Protein AF-A0A2K3K5U3-F1 (afdb_monomer_lite)

Structure (mmCIF, N/CA/C/O backbone):
data_AF-A0A2K3K5U3-F1
#
_entry.id   AF-A0A2K3K5U3-F1
#
loop_
_atom_site.group_PDB
_atom_site.id
_atom_site.type_symbol
_atom_site.label_atom_id
_atom_site.label_alt_id
_atom_site.label_comp_id
_atom_site.label_asym_id
_atom_site.label_entity_id
_atom_site.label_seq_id
_atom_site.pdbx_PDB_ins_code
_atom_site.Cartn_x
_atom_site.Cartn_y
_atom_site.Cartn_z
_atom_site.occupancy
_atom_site.B_iso_or_equiv
_atom_site.auth_seq_id
_atom_site.auth_comp_id
_atom_site.auth_asym_id
_atom_site.auth_atom_id
_atom_site.pdbx_PDB_model_num
ATOM 1 N N . MET A 1 1 ? -14.495 -1.065 22.291 1.00 51.66 1 MET A N 1
ATOM 2 C CA . MET A 1 1 ? -13.259 -1.262 21.498 1.00 51.66 1 MET A CA 1
ATOM 3 C C . MET A 1 1 ? -13.588 -2.193 20.324 1.00 51.66 1 MET A C 1
ATOM 5 O O . MET A 1 1 ? -12.904 -3.179 20.111 1.00 51.66 1 MET A O 1
ATOM 9 N N . GLU A 1 2 ? -14.677 -1.893 19.602 1.00 59.09 2 GLU A N 1
ATOM 10 C CA . GLU A 1 2 ? -15.268 -2.735 18.539 1.00 59.09 2 GLU A CA 1
ATOM 11 C C . GLU A 1 2 ? -15.190 -2.066 17.150 1.00 59.09 2 GLU A C 1
ATOM 13 O O . GLU A 1 2 ? -15.589 -2.660 16.158 1.00 59.09 2 GLU A O 1
ATOM 18 N N . GLU A 1 3 ? -14.649 -0.845 17.063 1.00 80.06 3 GLU A N 1
ATOM 19 C CA . GLU A 1 3 ? -14.572 -0.056 15.818 1.00 80.06 3 GLU A CA 1
ATOM 20 C C . GLU A 1 3 ? -13.225 -0.186 15.090 1.00 80.06 3 GLU A C 1
ATOM 22 O O . GLU A 1 3 ? -13.061 0.317 13.982 1.00 80.06 3 GLU A O 1
ATOM 27 N N . LEU A 1 4 ? -12.247 -0.867 15.694 1.00 86.62 4 LEU A N 1
ATOM 28 C CA . LEU A 1 4 ? -10.955 -1.134 15.067 1.00 86.62 4 LEU A CA 1
ATOM 29 C C . LEU A 1 4 ? -10.962 -2.536 14.470 1.00 86.62 4 LEU A C 1
ATOM 31 O O . LEU A 1 4 ? -11.071 -3.529 15.188 1.00 86.62 4 LEU A O 1
ATOM 35 N N . LYS A 1 5 ? -10.814 -2.606 13.148 1.00 89.44 5 LYS A N 1
ATOM 36 C CA . LYS A 1 5 ? -10.740 -3.857 12.398 1.00 89.44 5 LYS A CA 1
ATOM 37 C C . LYS A 1 5 ? -9.334 -4.045 11.845 1.00 89.44 5 LYS A C 1
ATOM 39 O O . LYS A 1 5 ? -8.838 -3.204 11.100 1.00 89.44 5 LYS A O 1
ATOM 44 N N . VAL A 1 6 ? -8.724 -5.185 12.153 1.00 90.38 6 VAL A N 1
ATOM 45 C CA . VAL A 1 6 ? -7.512 -5.641 11.462 1.00 90.38 6 VAL A CA 1
ATOM 46 C C . VAL A 1 6 ? -7.944 -6.359 10.187 1.00 90.38 6 VAL A C 1
ATOM 48 O O . VAL A 1 6 ? -8.803 -7.239 10.233 1.00 90.38 6 VAL A O 1
ATOM 51 N N . SER A 1 7 ? -7.384 -5.957 9.048 1.00 88.19 7 SER A N 1
ATOM 52 C CA . SER A 1 7 ? -7.677 -6.558 7.745 1.00 88.19 7 SER A CA 1
ATOM 53 C C . SER A 1 7 ? -6.377 -6.974 7.069 1.00 88.19 7 SER A C 1
ATOM 55 O O . SER A 1 7 ? -5.456 -6.170 6.961 1.00 88.19 7 SER A O 1
ATOM 57 N N . GLU A 1 8 ? -6.318 -8.216 6.594 1.00 88.88 8 GLU A N 1
ATOM 58 C CA . GLU A 1 8 ? -5.236 -8.683 5.727 1.00 88.88 8 GLU A CA 1
ATOM 59 C C . GLU A 1 8 ? -5.571 -8.344 4.273 1.00 88.88 8 GLU A C 1
ATOM 61 O O . GLU A 1 8 ? -6.679 -8.612 3.802 1.00 88.88 8 GLU A O 1
ATOM 66 N N . ALA A 1 9 ? -4.621 -7.747 3.552 1.00 86.06 9 ALA A N 1
ATOM 67 C CA . ALA A 1 9 ? -4.808 -7.367 2.157 1.00 86.06 9 ALA A CA 1
ATOM 68 C C . ALA A 1 9 ? -3.535 -7.591 1.341 1.00 86.06 9 ALA A C 1
ATOM 70 O O . ALA A 1 9 ? -2.438 -7.219 1.748 1.00 86.06 9 ALA A O 1
ATOM 71 N N . SER A 1 10 ? -3.700 -8.161 0.147 1.00 87.56 10 SER A N 1
ATOM 72 C CA . SER A 1 10 ? -2.634 -8.234 -0.853 1.00 87.56 10 SER A CA 1
ATOM 73 C C . SER A 1 10 ? -2.652 -6.964 -1.698 1.00 87.56 10 SER A C 1
ATOM 75 O O . SER A 1 10 ? -3.588 -6.739 -2.464 1.00 87.56 10 SER A O 1
ATOM 77 N N . LEU A 1 11 ? -1.622 -6.133 -1.552 1.00 88.1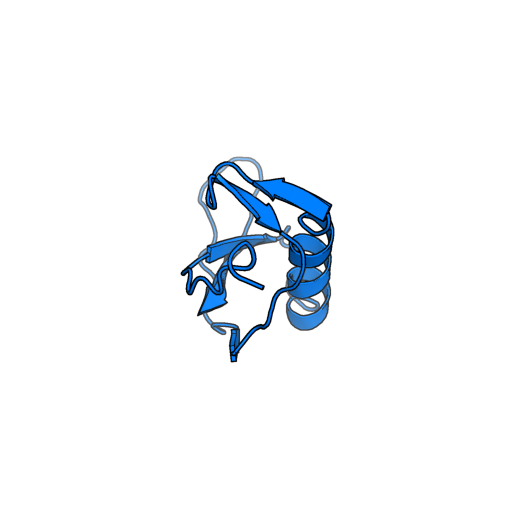9 11 LEU A N 1
ATOM 78 C CA . LEU A 1 11 ? -1.505 -4.842 -2.235 1.00 88.19 11 LEU A CA 1
ATOM 79 C C . LEU A 1 11 ? -0.365 -4.857 -3.257 1.00 88.19 11 LEU A C 1
ATOM 81 O O . LEU A 1 11 ? 0.602 -5.606 -3.126 1.00 88.19 11 LEU A O 1
ATOM 85 N N . ILE A 1 12 ? -0.462 -3.990 -4.266 1.00 89.06 12 ILE A N 1
ATOM 86 C CA . ILE A 1 12 ? 0.614 -3.743 -5.231 1.00 89.06 12 ILE A CA 1
ATOM 87 C C . ILE A 1 12 ? 1.014 -2.277 -5.126 1.00 89.06 12 ILE A C 1
ATOM 89 O O . ILE A 1 12 ? 0.194 -1.394 -5.369 1.00 89.06 12 ILE A O 1
ATOM 93 N N . VAL A 1 13 ? 2.276 -2.017 -4.791 1.00 88.50 13 VAL A N 1
ATOM 94 C CA . VAL A 1 13 ? 2.831 -0.659 -4.741 1.00 88.50 13 VAL A CA 1
ATOM 95 C C . VAL A 1 13 ? 3.612 -0.393 -6.016 1.00 88.50 13 VAL A C 1
ATOM 97 O O . VAL A 1 13 ? 4.556 -1.115 -6.339 1.00 88.50 13 VAL A O 1
ATOM 100 N N . TYR A 1 14 ? 3.230 0.651 -6.744 1.00 87.88 14 TYR A N 1
ATOM 101 C CA . TYR A 1 14 ? 3.920 1.058 -7.962 1.00 87.88 14 TYR A CA 1
ATOM 102 C C . TYR A 1 14 ? 5.019 2.058 -7.642 1.00 87.88 14 TYR A C 1
ATOM 104 O O . TYR A 1 14 ? 4.762 3.144 -7.132 1.00 87.88 14 TYR A O 1
ATOM 112 N N . ILE A 1 15 ? 6.255 1.695 -7.975 1.00 87.75 15 ILE A N 1
ATOM 113 C CA . ILE A 1 15 ? 7.430 2.516 -7.699 1.00 87.75 15 ILE A CA 1
ATOM 114 C C . ILE A 1 15 ? 8.083 2.918 -9.016 1.00 87.75 15 ILE A C 1
ATOM 116 O O . ILE A 1 15 ? 8.167 2.143 -9.974 1.00 87.75 15 ILE A O 1
ATOM 120 N N . HIS A 1 16 ? 8.541 4.166 -9.061 1.00 86.75 16 HIS A N 1
ATOM 121 C CA . HIS A 1 16 ? 9.265 4.685 -10.209 1.00 86.75 16 HIS A CA 1
ATOM 122 C C . HIS A 1 16 ? 10.639 3.984 -10.345 1.00 86.75 16 HIS A C 1
ATOM 124 O O . HIS A 1 16 ? 11.346 3.843 -9.343 1.00 86.75 16 HIS A O 1
ATOM 130 N N . PRO A 1 17 ? 11.090 3.595 -11.555 1.00 85.06 17 PRO A N 1
ATOM 131 C CA . PRO A 1 17 ? 12.322 2.830 -11.778 1.00 85.06 17 PRO A CA 1
ATOM 132 C C . PRO A 1 17 ? 13.590 3.471 -11.216 1.00 85.06 17 PRO A C 1
ATOM 134 O O . PRO A 1 17 ? 14.502 2.754 -10.801 1.00 85.06 17 PRO A O 1
ATOM 137 N N . SER A 1 18 ? 13.636 4.806 -11.130 1.00 87.12 18 SER A N 1
ATOM 138 C CA . SER A 1 18 ? 14.754 5.531 -10.501 1.00 87.12 18 SER A CA 1
ATOM 139 C C . SER A 1 18 ? 14.972 5.158 -9.031 1.00 87.12 18 SER A C 1
ATOM 141 O O . SER A 1 18 ? 16.059 5.363 -8.499 1.00 87.12 18 SER A O 1
ATOM 143 N N . LYS A 1 19 ? 13.954 4.592 -8.380 1.00 86.56 19 LYS A N 1
ATOM 144 C CA . LYS A 1 19 ? 13.977 4.179 -6.981 1.00 86.56 19 LYS A CA 1
ATOM 145 C C . LYS A 1 19 ? 14.039 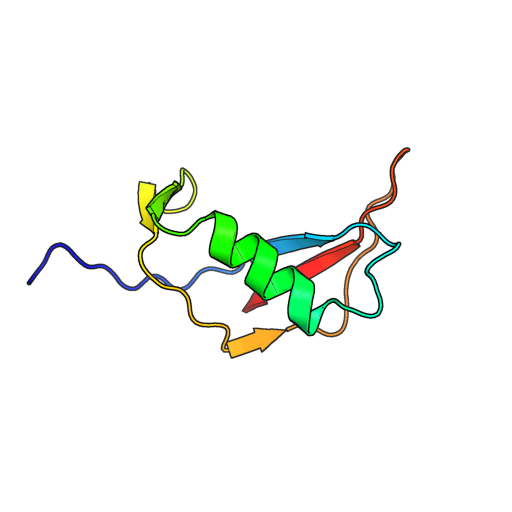2.658 -6.781 1.00 86.56 19 LYS A C 1
ATOM 147 O O . LYS A 1 19 ? 13.858 2.159 -5.675 1.00 86.56 19 LYS A O 1
ATOM 152 N N . SER A 1 20 ? 14.350 1.906 -7.835 1.00 81.75 20 SER A N 1
ATOM 153 C CA . SER A 1 20 ? 14.487 0.437 -7.809 1.00 81.75 20 SER A CA 1
ATOM 154 C C . SER A 1 20 ? 15.473 -0.098 -6.767 1.00 81.75 20 SER A C 1
ATOM 156 O O . SER A 1 20 ? 15.240 -1.157 -6.191 1.00 81.75 20 SER A O 1
ATOM 158 N N . ASN A 1 21 ? 16.527 0.651 -6.441 1.00 85.12 21 ASN A N 1
ATOM 159 C CA . ASN A 1 21 ? 17.481 0.256 -5.400 1.00 85.12 21 ASN A CA 1
ATOM 160 C C . ASN A 1 21 ? 17.024 0.607 -3.970 1.00 85.12 21 ASN A C 1
ATOM 162 O O . ASN A 1 21 ? 17.709 0.258 -3.012 1.00 85.12 21 ASN A O 1
ATOM 166 N N . GLN A 1 22 ? 15.898 1.311 -3.806 1.00 85.94 22 GLN A N 1
ATOM 167 C CA . GLN A 1 22 ? 15.411 1.825 -2.518 1.00 85.94 22 GLN A CA 1
ATOM 168 C C . GLN A 1 22 ? 14.012 1.310 -2.153 1.00 85.94 22 GLN A C 1
ATOM 170 O O . GLN A 1 22 ? 13.351 1.875 -1.287 1.00 85.94 22 GLN A O 1
ATOM 175 N N . VAL A 1 23 ? 13.582 0.190 -2.743 1.00 85.25 23 VAL A N 1
ATOM 176 C CA . VAL A 1 23 ? 12.250 -0.411 -2.528 1.00 85.25 23 VAL A CA 1
ATOM 177 C C . VAL A 1 23 ? 11.904 -0.590 -1.050 1.00 85.25 23 VAL A C 1
ATOM 179 O O . VAL A 1 23 ? 10.790 -0.282 -0.643 1.00 85.25 23 VAL A O 1
ATOM 182 N N . SER A 1 24 ? 12.862 -1.024 -0.227 1.00 85.19 24 SER A N 1
ATOM 183 C CA . SER A 1 24 ? 12.655 -1.204 1.216 1.00 85.19 24 SER A CA 1
ATOM 184 C C . SER A 1 24 ? 12.327 0.091 1.966 1.00 85.19 24 SER A C 1
ATOM 186 O O . SER A 1 24 ? 11.757 0.026 3.048 1.00 85.19 24 SER A O 1
ATOM 188 N N . LYS A 1 25 ? 12.675 1.256 1.409 1.00 87.56 25 LYS A N 1
ATOM 189 C CA . LYS A 1 25 ? 12.357 2.578 1.965 1.00 87.56 25 LYS A CA 1
ATOM 190 C C . LYS A 1 25 ? 11.133 3.198 1.302 1.00 87.56 25 LYS A C 1
ATOM 192 O O . LYS A 1 25 ? 10.315 3.804 1.986 1.00 87.56 25 LYS A O 1
ATOM 197 N N . ASP A 1 26 ? 11.002 3.051 -0.013 1.00 88.88 26 ASP A N 1
ATOM 198 C CA . ASP A 1 26 ? 9.888 3.649 -0.743 1.00 88.88 26 ASP A CA 1
ATOM 199 C C . ASP A 1 26 ? 8.562 2.935 -0.485 1.00 88.88 26 ASP A C 1
ATOM 201 O O . ASP A 1 26 ? 7.552 3.618 -0.379 1.00 88.88 26 ASP A O 1
ATOM 205 N N . VAL A 1 27 ? 8.537 1.609 -0.290 1.00 89.31 27 VAL A N 1
ATOM 206 C CA . VAL A 1 27 ? 7.282 0.910 0.043 1.00 89.31 27 VAL A CA 1
ATOM 207 C C . VAL A 1 27 ? 6.669 1.433 1.351 1.00 89.31 27 VAL A C 1
ATOM 209 O O . VAL A 1 27 ? 5.521 1.876 1.309 1.00 89.31 27 VAL A O 1
ATOM 212 N N . PRO A 1 28 ? 7.386 1.465 2.496 1.00 89.88 28 PRO A N 1
ATOM 213 C CA . PRO A 1 28 ? 6.843 2.064 3.715 1.00 89.88 28 PRO A CA 1
ATOM 214 C C . PRO A 1 28 ? 6.475 3.535 3.540 1.00 89.88 28 PRO A C 1
ATOM 216 O O . PRO A 1 28 ? 5.516 3.998 4.147 1.00 89.88 28 PRO A O 1
ATOM 219 N N . ARG A 1 29 ? 7.204 4.290 2.708 1.00 91.19 29 ARG A N 1
ATOM 220 C CA . ARG A 1 29 ? 6.894 5.701 2.437 1.00 91.19 29 ARG A CA 1
ATOM 221 C C . ARG A 1 29 ? 5.549 5.860 1.730 1.00 91.19 29 ARG A C 1
ATOM 223 O O . ARG A 1 29 ? 4.763 6.706 2.145 1.00 91.19 29 ARG A O 1
ATOM 230 N N . GLU A 1 30 ? 5.278 5.043 0.716 1.00 89.88 30 GLU A N 1
ATOM 231 C CA . GLU A 1 30 ? 3.985 5.029 0.026 1.00 89.88 30 GLU A CA 1
ATOM 232 C C . GLU A 1 30 ? 2.866 4.549 0.963 1.00 89.88 30 GLU A C 1
ATOM 234 O O . GLU A 1 30 ? 1.831 5.199 1.059 1.00 89.88 30 GLU A O 1
ATOM 239 N N . LEU A 1 31 ? 3.081 3.490 1.752 1.00 90.69 31 LEU A N 1
ATOM 240 C CA . LEU A 1 31 ? 2.081 3.023 2.726 1.00 90.69 31 LEU A CA 1
ATOM 241 C C . LEU A 1 31 ? 1.803 4.046 3.832 1.00 90.69 31 LEU A C 1
ATOM 243 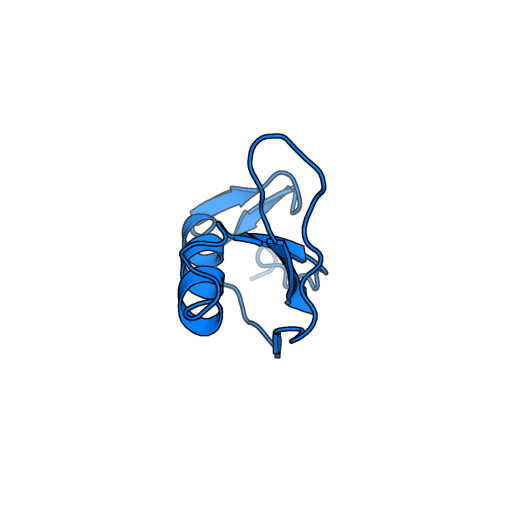O O . LEU A 1 31 ? 0.662 4.223 4.246 1.00 90.69 31 LEU A O 1
ATOM 247 N N . SER A 1 32 ? 2.827 4.774 4.274 1.00 92.44 32 SER A N 1
ATOM 248 C CA . SER A 1 32 ? 2.669 5.838 5.269 1.00 92.44 32 SER A CA 1
ATOM 249 C C . SER A 1 32 ? 1.842 7.006 4.741 1.00 92.44 32 SER A C 1
ATOM 251 O O . SER A 1 32 ? 1.223 7.701 5.538 1.00 92.44 32 SER A O 1
ATOM 253 N N . SER A 1 33 ? 1.788 7.212 3.420 1.00 91.75 33 SER A N 1
ATOM 254 C CA . SER A 1 33 ? 0.916 8.230 2.822 1.00 91.75 33 SER A CA 1
ATOM 255 C C . SER A 1 33 ? -0.574 7.885 2.923 1.00 91.75 33 SER A C 1
ATOM 257 O O . SER A 1 33 ? -1.406 8.782 2.850 1.00 91.75 33 SER A O 1
ATOM 259 N N . LEU A 1 34 ? -0.911 6.607 3.138 1.00 90.75 34 LEU A N 1
ATOM 260 C CA . LEU A 1 34 ? -2.287 6.147 3.344 1.00 90.75 34 LEU A CA 1
ATOM 261 C C . LEU A 1 34 ? -2.751 6.306 4.799 1.00 90.75 34 LEU A C 1
ATOM 263 O O . LEU A 1 34 ? -3.952 6.258 5.060 1.00 90.75 34 LEU A O 1
ATOM 267 N N . LEU A 1 35 ? -1.826 6.492 5.749 1.00 94.06 35 LEU A N 1
ATOM 268 C CA . LEU A 1 35 ? -2.168 6.656 7.162 1.00 94.06 35 LEU A CA 1
ATOM 269 C C . LEU A 1 35 ? -3.027 7.906 7.378 1.00 94.06 35 LEU A C 1
ATOM 271 O O . LEU A 1 35 ? -2.806 8.952 6.769 1.00 94.06 35 LEU A O 1
ATOM 275 N N . PHE A 1 36 ? -4.008 7.781 8.268 1.00 94.38 36 PHE A N 1
ATOM 276 C CA . PHE A 1 36 ? -4.995 8.807 8.614 1.00 94.38 36 PHE A CA 1
ATOM 277 C C . PHE A 1 36 ? -5.818 9.325 7.425 1.00 94.38 36 PHE A C 1
ATOM 279 O O . PHE A 1 36 ? -6.469 10.362 7.531 1.00 94.38 36 PHE A O 1
ATOM 286 N N . THR A 1 37 ? -5.826 8.586 6.313 1.00 94.19 37 THR A N 1
ATOM 287 C CA . THR A 1 37 ? -6.627 8.882 5.125 1.00 94.19 37 THR A CA 1
ATOM 288 C C . THR A 1 37 ? -7.678 7.792 4.939 1.00 94.19 37 THR A C 1
ATOM 290 O O . THR A 1 37 ? -7.445 6.622 5.258 1.00 94.19 37 THR A O 1
ATOM 293 N N . TYR A 1 38 ? -8.859 8.174 4.450 1.00 92.88 38 TYR A N 1
ATOM 294 C CA . TYR A 1 38 ? -9.884 7.210 4.060 1.00 92.88 38 TYR A CA 1
ATOM 295 C C . TYR A 1 38 ? -9.442 6.475 2.792 1.00 92.88 38 TYR A C 1
ATOM 297 O O . TYR A 1 38 ? -9.028 7.097 1.815 1.00 92.88 38 TYR A O 1
ATOM 305 N N . SER A 1 39 ? -9.505 5.149 2.825 1.00 91.12 39 SER A N 1
ATOM 306 C CA . SER A 1 39 ? -9.130 4.293 1.709 1.00 91.12 39 SER A CA 1
ATOM 307 C C . SER A 1 39 ? -10.350 3.558 1.180 1.00 91.12 39 SER A C 1
ATOM 309 O O . SER A 1 39 ? -10.945 2.756 1.896 1.00 91.12 39 SER A O 1
ATOM 311 N N . ASP A 1 40 ? -10.645 3.746 -0.105 1.00 91.00 40 ASP A N 1
ATOM 312 C CA . ASP A 1 40 ? -11.732 3.036 -0.791 1.00 91.00 40 ASP A CA 1
ATOM 313 C C . ASP A 1 40 ? -11.529 1.510 -0.792 1.00 91.00 40 ASP A C 1
ATOM 315 O O . ASP A 1 40 ? -12.487 0.748 -0.863 1.00 91.00 40 ASP A O 1
ATOM 319 N N . ILE A 1 41 ? -10.277 1.044 -0.684 1.00 88.81 41 ILE A N 1
ATOM 320 C CA . ILE A 1 41 ? -9.938 -0.388 -0.630 1.00 88.81 41 ILE A CA 1
ATOM 321 C C . ILE A 1 41 ? -10.444 -1.016 0.674 1.00 88.81 41 ILE A C 1
ATOM 323 O O . ILE A 1 41 ? -10.877 -2.168 0.685 1.00 88.81 41 ILE A O 1
ATOM 327 N N . PHE A 1 42 ? -10.368 -0.264 1.773 1.00 88.75 42 PHE A N 1
ATOM 328 C CA . PHE A 1 42 ? -10.727 -0.729 3.111 1.00 88.75 42 PHE A CA 1
ATOM 329 C C . PHE A 1 42 ? -12.080 -0.197 3.592 1.00 88.75 42 PHE A C 1
ATOM 331 O O . PHE A 1 42 ? -12.492 -0.562 4.694 1.00 88.75 42 PHE A O 1
ATOM 338 N N . ASP A 1 43 ? -12.730 0.673 2.810 1.00 91.00 43 ASP A N 1
ATOM 339 C CA . ASP A 1 43 ? -13.963 1.387 3.172 1.00 91.00 43 ASP A CA 1
ATOM 340 C C . ASP A 1 43 ? -13.866 2.036 4.571 1.00 91.00 43 ASP A C 1
ATOM 342 O O . ASP A 1 43 ? -14.785 2.012 5.387 1.00 91.00 43 ASP A O 1
ATOM 346 N N . SER A 1 44 ? -12.671 2.521 4.919 1.00 91.44 44 SER A N 1
ATOM 347 C CA . SER A 1 44 ? -12.352 3.020 6.259 1.00 91.44 44 SER A CA 1
ATOM 348 C C . SER A 1 44 ? -11.042 3.808 6.280 1.00 91.44 44 SER A C 1
ATOM 350 O O . SER A 1 44 ? -10.304 3.876 5.294 1.00 91.44 44 SER A O 1
ATOM 352 N N . VAL A 1 45 ? -10.758 4.441 7.420 1.00 93.62 45 VAL A N 1
ATOM 353 C CA . VAL A 1 45 ? -9.514 5.183 7.649 1.00 93.62 45 VAL A CA 1
ATOM 354 C C . VAL A 1 45 ? -8.412 4.231 8.102 1.00 93.62 45 VAL A C 1
ATOM 356 O O . VAL A 1 45 ? -8.578 3.492 9.072 1.00 93.62 45 VAL A O 1
ATOM 359 N N . VAL A 1 46 ? -7.258 4.282 7.434 1.00 93.75 46 VAL A N 1
ATOM 360 C CA . VAL A 1 46 ? -6.099 3.453 7.793 1.00 93.75 46 VAL A CA 1
ATOM 361 C C . VAL A 1 46 ? -5.348 4.099 8.956 1.00 93.75 46 VAL A C 1
ATOM 363 O O . VAL A 1 46 ? -4.903 5.238 8.854 1.00 93.75 46 VAL A O 1
ATOM 366 N N . LEU A 1 47 ? -5.177 3.381 10.067 1.00 94.06 47 LEU A N 1
ATOM 367 C CA . LEU A 1 47 ? -4.511 3.913 11.270 1.00 94.06 47 LEU A CA 1
ATOM 368 C C . LEU A 1 47 ? -3.103 3.362 11.486 1.00 94.06 47 LEU A C 1
ATOM 370 O O . LEU A 1 47 ? -2.246 4.041 12.044 1.00 94.06 47 LEU A O 1
ATOM 374 N N . ALA A 1 48 ? -2.872 2.128 11.057 1.00 93.25 48 ALA A N 1
ATOM 375 C CA . ALA A 1 48 ? -1.593 1.452 11.155 1.00 93.25 48 ALA A CA 1
ATOM 376 C C . ALA A 1 48 ? -1.490 0.416 10.037 1.00 93.25 48 ALA A C 1
ATOM 378 O O . ALA A 1 48 ? -2.504 -0.057 9.520 1.00 93.25 48 ALA A O 1
ATOM 379 N N . TYR A 1 49 ? -0.262 0.057 9.690 1.00 91.75 49 TYR A N 1
ATOM 380 C CA . TYR A 1 49 ? 0.027 -1.057 8.804 1.00 91.75 49 TYR A CA 1
ATOM 381 C C . TYR A 1 49 ? 1.191 -1.858 9.379 1.00 91.75 49 TYR A C 1
ATOM 383 O O . TYR A 1 49 ? 2.038 -1.314 10.090 1.00 91.75 49 TYR A O 1
ATOM 391 N N . ASP A 1 50 ? 1.236 -3.135 9.028 1.00 90.06 50 ASP A N 1
ATOM 392 C CA . ASP A 1 50 ? 2.392 -3.996 9.233 1.00 90.06 50 ASP A CA 1
ATOM 393 C C . ASP A 1 50 ? 2.695 -4.720 7.918 1.00 90.06 50 ASP A C 1
ATOM 395 O O . ASP A 1 50 ? 1.784 -5.014 7.141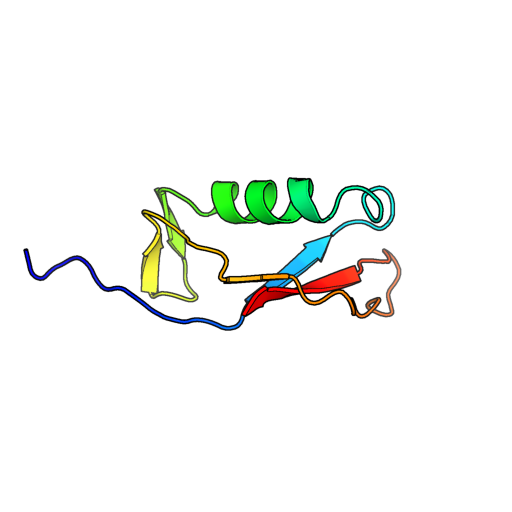 1.00 90.06 50 ASP A O 1
ATOM 399 N N . ILE A 1 51 ? 3.975 -4.942 7.630 1.00 85.88 51 ILE A N 1
ATOM 400 C CA . ILE A 1 51 ? 4.435 -5.550 6.380 1.00 85.88 51 ILE A CA 1
ATOM 401 C C . ILE A 1 51 ? 5.172 -6.834 6.733 1.00 85.88 51 ILE A C 1
ATOM 403 O O . ILE A 1 51 ? 6.320 -6.798 7.174 1.00 85.88 51 ILE A O 1
ATOM 407 N N . ASN A 1 52 ? 4.541 -7.974 6.464 1.00 77.19 52 ASN A N 1
ATOM 408 C CA . ASN A 1 52 ? 5.135 -9.275 6.759 1.00 77.19 52 ASN A CA 1
ATOM 409 C C . ASN A 1 52 ? 6.280 -9.609 5.796 1.00 77.19 52 ASN A C 1
ATOM 411 O O . ASN A 1 52 ? 7.306 -10.160 6.200 1.00 77.19 52 ASN A O 1
ATOM 415 N N . SER A 1 53 ? 6.127 -9.299 4.501 1.00 70.56 53 SER A N 1
ATOM 416 C CA . SER A 1 53 ? 7.188 -9.534 3.518 1.00 70.56 53 SER A CA 1
ATOM 417 C C . SER A 1 53 ? 7.061 -8.678 2.256 1.00 70.56 53 SER A C 1
ATOM 419 O O . SER A 1 53 ? 5.970 -8.415 1.754 1.00 70.56 53 SER A O 1
ATOM 421 N N . LEU A 1 54 ? 8.210 -8.287 1.697 1.00 70.62 54 LEU A N 1
ATOM 422 C CA . LEU A 1 54 ? 8.297 -7.671 0.372 1.00 70.62 54 LEU A CA 1
ATOM 423 C C . LEU A 1 54 ? 8.664 -8.747 -0.652 1.00 70.62 54 LEU A C 1
ATOM 425 O O . LEU A 1 54 ? 9.720 -9.378 -0.535 1.00 70.62 54 LEU A O 1
ATOM 429 N N . TYR A 1 55 ? 7.842 -8.949 -1.685 1.00 66.62 55 TYR A N 1
ATOM 430 C CA . TYR A 1 55 ? 8.250 -9.821 -2.786 1.00 66.62 55 TYR A CA 1
ATOM 431 C C . TYR A 1 55 ? 9.419 -9.192 -3.552 1.00 66.62 55 TYR A C 1
ATOM 433 O O . TYR A 1 55 ? 9.308 -8.098 -4.101 1.00 66.62 55 TYR A O 1
ATOM 441 N N . LYS A 1 56 ? 10.534 -9.930 -3.657 1.00 63.50 56 LYS A N 1
ATOM 442 C CA . LYS A 1 56 ? 11.700 -9.546 -4.478 1.00 63.50 56 LYS A CA 1
ATOM 443 C C . LYS A 1 56 ? 11.369 -9.409 -5.969 1.00 63.50 56 LYS A C 1
ATOM 445 O O . LYS A 1 56 ? 12.077 -8.711 -6.687 1.00 63.50 56 LYS A O 1
ATOM 450 N N . CYS A 1 57 ? 10.325 -10.089 -6.443 1.00 61.91 57 CYS A N 1
ATOM 451 C CA . CYS A 1 57 ? 9.917 -10.065 -7.842 1.00 61.91 57 CYS A CA 1
ATOM 452 C C . CYS A 1 57 ? 8.884 -8.959 -8.071 1.00 61.91 57 CYS A C 1
ATOM 454 O O . CYS A 1 57 ? 7.698 -9.141 -7.791 1.00 61.91 57 CYS A O 1
ATOM 456 N N . ALA A 1 58 ? 9.348 -7.831 -8.604 1.00 69.12 58 ALA A N 1
ATOM 457 C CA . ALA A 1 58 ? 8.483 -6.777 -9.101 1.00 69.12 58 ALA A CA 1
ATOM 458 C C . ALA A 1 58 ? 8.237 -6.927 -10.605 1.00 69.12 58 ALA A C 1
ATOM 460 O O . ALA A 1 58 ? 9.154 -7.248 -11.363 1.00 69.12 58 ALA A O 1
ATOM 461 N N . LYS A 1 59 ? 7.003 -6.682 -11.053 1.00 75.06 59 LYS A N 1
ATOM 462 C CA . LYS A 1 59 ? 6.657 -6.713 -12.481 1.00 75.06 59 LYS A CA 1
ATOM 463 C C . LYS A 1 59 ? 6.718 -5.299 -13.046 1.00 75.06 59 LYS A C 1
ATOM 465 O O . LYS A 1 59 ? 6.043 -4.410 -12.534 1.00 75.06 59 LYS A O 1
ATOM 470 N N . ILE A 1 60 ? 7.502 -5.091 -14.103 1.00 77.75 60 ILE A N 1
ATOM 471 C CA . ILE A 1 60 ? 7.493 -3.825 -14.845 1.00 77.75 60 ILE A CA 1
ATOM 472 C C . ILE A 1 60 ? 6.185 -3.750 -15.635 1.00 77.75 60 ILE A C 1
ATOM 474 O O . ILE A 1 60 ? 5.850 -4.675 -16.380 1.00 77.75 60 ILE A O 1
ATOM 478 N N . LEU A 1 61 ? 5.438 -2.664 -15.453 1.00 75.12 61 LEU A N 1
ATOM 479 C CA . LEU A 1 61 ? 4.250 -2.385 -16.244 1.00 75.12 61 LEU A CA 1
ATOM 480 C C . LEU A 1 61 ? 4.664 -1.871 -17.631 1.00 75.12 61 LEU A C 1
ATOM 482 O O . LEU A 1 61 ? 5.435 -0.911 -17.713 1.00 75.12 61 LEU A O 1
ATOM 486 N N . PRO A 1 62 ? 4.161 -2.474 -18.722 1.00 67.00 62 PRO A N 1
ATOM 487 C CA . PRO A 1 62 ? 4.378 -1.944 -20.060 1.00 67.00 62 PRO A CA 1
ATOM 488 C C . PRO A 1 62 ? 3.577 -0.643 -20.232 1.00 67.00 62 PRO A C 1
ATOM 490 O O . PRO A 1 62 ? 2.362 -0.630 -20.045 1.00 67.00 62 PRO A O 1
ATOM 493 N N . GLY A 1 63 ? 4.250 0.456 -20.574 1.00 69.94 63 GLY A N 1
ATOM 494 C CA . GLY A 1 63 ? 3.628 1.771 -20.747 1.00 69.94 63 GLY A CA 1
ATOM 495 C C . GLY A 1 63 ? 4.643 2.868 -21.077 1.00 69.94 63 GLY A C 1
ATOM 496 O O . GLY A 1 63 ? 5.847 2.621 -21.086 1.00 69.94 63 GLY A O 1
ATOM 497 N N . VAL A 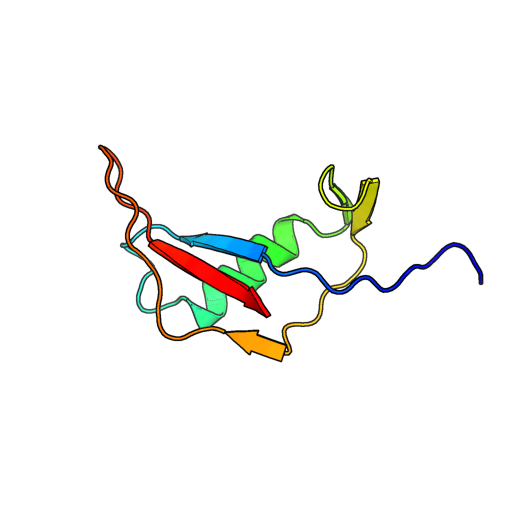1 64 ? 4.149 4.082 -21.351 1.00 71.62 64 VAL A N 1
ATOM 498 C CA . VAL A 1 64 ? 4.982 5.255 -21.701 1.00 71.62 64 VAL A CA 1
ATOM 499 C C . VAL A 1 64 ? 5.868 5.683 -20.524 1.00 71.62 64 VAL A C 1
ATOM 501 O O . VAL A 1 64 ? 7.035 6.009 -20.718 1.00 71.62 64 VAL A O 1
ATOM 504 N N . CYS A 1 65 ? 5.332 5.620 -19.302 1.00 73.56 65 CYS A N 1
ATOM 505 C CA . CYS A 1 65 ? 6.089 5.815 -18.069 1.00 73.56 65 CYS A CA 1
ATOM 506 C C . CYS A 1 65 ? 6.297 4.449 -17.404 1.00 73.56 65 CYS A C 1
ATOM 508 O O . CYS A 1 65 ? 5.330 3.890 -16.878 1.00 73.56 65 CYS A O 1
ATOM 510 N N . PRO A 1 66 ? 7.514 3.883 -17.427 1.00 78.06 66 PRO A N 1
ATOM 511 C CA . PRO A 1 66 ? 7.764 2.607 -16.782 1.00 78.06 66 PRO A CA 1
ATOM 512 C C . PRO A 1 66 ? 7.597 2.771 -15.270 1.00 78.06 66 PRO A C 1
ATOM 514 O O . PRO A 1 66 ? 8.193 3.658 -14.672 1.00 78.06 66 PRO A O 1
ATOM 517 N N . TYR A 1 67 ? 6.804 1.899 -14.658 1.00 85.00 67 TYR A N 1
ATOM 518 C CA . TYR A 1 67 ? 6.736 1.684 -13.213 1.00 85.00 67 TYR A CA 1
ATOM 519 C C . TYR A 1 67 ? 6.925 0.196 -12.958 1.00 85.00 67 TYR A C 1
ATOM 521 O O . TYR A 1 67 ? 6.559 -0.630 -13.797 1.00 85.00 67 TYR A O 1
ATOM 529 N N . PHE A 1 68 ? 7.481 -0.164 -11.805 1.00 86.44 68 PHE A N 1
ATOM 530 C CA . PHE A 1 68 ? 7.499 -1.556 -11.373 1.00 86.44 68 PHE A CA 1
ATOM 531 C C . PHE A 1 68 ? 6.583 -1.734 -10.163 1.00 86.44 68 PHE A C 1
ATOM 533 O O . PHE A 1 68 ? 6.622 -0.951 -9.216 1.00 86.44 68 PHE A O 1
ATOM 540 N N . GLY A 1 69 ? 5.716 -2.742 -10.233 1.00 87.06 69 GLY A N 1
ATOM 541 C CA . GLY A 1 69 ? 4.790 -3.099 -9.165 1.00 87.06 69 GLY A CA 1
ATOM 542 C C . GLY A 1 69 ? 5.442 -4.072 -8.194 1.00 87.06 69 GLY A C 1
ATOM 543 O O . GLY A 1 69 ? 5.879 -5.148 -8.607 1.00 87.06 69 GLY A O 1
ATOM 544 N N . VAL A 1 70 ? 5.499 -3.698 -6.919 1.00 87.56 70 VAL A N 1
ATOM 545 C CA . VAL A 1 70 ? 5.970 -4.531 -5.810 1.00 87.56 70 VAL A CA 1
ATOM 546 C C . VAL A 1 70 ? 4.760 -5.132 -5.113 1.00 87.56 70 VAL A C 1
ATOM 548 O O . VAL A 1 70 ? 3.911 -4.401 -4.608 1.00 87.56 70 VAL A O 1
ATOM 551 N N . ASN A 1 71 ? 4.679 -6.460 -5.091 1.00 87.56 71 ASN A N 1
ATOM 552 C CA . ASN A 1 71 ? 3.599 -7.161 -4.403 1.00 87.56 71 ASN A CA 1
ATOM 553 C C . ASN A 1 71 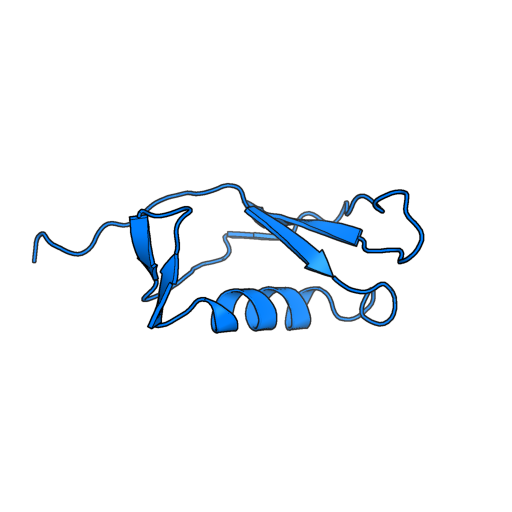? 3.888 -7.230 -2.897 1.00 87.56 71 ASN A C 1
ATOM 555 O O . ASN A 1 71 ? 4.988 -7.621 -2.490 1.00 87.56 71 ASN A O 1
ATOM 559 N N . LEU A 1 72 ? 2.888 -6.883 -2.092 1.00 84.75 72 LEU A N 1
ATOM 560 C CA . LEU A 1 72 ? 2.897 -6.965 -0.636 1.00 84.75 72 LEU A CA 1
ATOM 561 C C . LEU A 1 72 ? 2.010 -8.128 -0.180 1.00 84.75 72 LEU A C 1
ATOM 563 O O . LEU A 1 72 ? 0.920 -8.321 -0.727 1.00 84.75 72 LEU A O 1
ATOM 567 N N . LYS A 1 73 ? 2.493 -8.888 0.805 1.00 72.94 73 LYS A N 1
ATOM 568 C CA . LYS A 1 73 ? 1.748 -9.929 1.522 1.00 72.94 73 LYS A CA 1
ATOM 569 C C . LYS A 1 73 ? 1.762 -9.652 3.014 1.00 72.94 73 LYS A C 1
ATOM 571 O O . LYS A 1 73 ? 2.830 -9.214 3.507 1.00 72.94 73 LYS A O 1
#

InterPro domains:
  IPR036898 RNA polymerase Rpb7-like, N-terminal domain superfamily [G3DSA:3.30.1490.120] (1-62)

Secondary structure (DSSP, 8-state):
--S-------EEEEE-GGGGGGHHHHHHHHHHHTBTSEETTTTEEB-----S-B-S-PEEEPSSS-EEEEEE-

pLDDT: mean 84.1, std 9.4, range [51.66, 94.38]

Foldseek 3Di:
DPPDDDDDDKDKDWAAPVCLVPCVPVVVVVVVVQAQHQDPVVNGRHHDDDFPDKDPDWCWDDDPGTITIIITD

Organism: Trifolium pratense (NCBI:txid57577)

Sequence (73 aa):
MEELKVSEASLIVYIHPSKSNQVSKDVPRELSSLLFTYSDIFDSVVLAYDINSLYKCAKILPGVCPYFGVNLK

Radius of gyration: 13.63 Å; chains: 1; bounding box: 33×19×43 Å